Protein AF-A0AAD6S8J2-F1 (afdb_monomer)

Secondary structure (DSSP, 8-state):
-PPP--PPPP----TT-------TT-EEETT----HHHHHHHHHHHIIIIITSTTHHHHHHT-HHHHHHHHHHS-HHHHHH---TTHHHHSEEE--SSSS--EEE----HHHHHHHTT--EEE---------

Foldseek 3Di:
DDDDDPDDPPDPPPDDPPPDPLQLLEEDAQPDDDDPVLVVSLVVSLQVPAQLALNLLQQCVVDDPSVVLSVVRDDPVSNVPHDDPCQVVAWDWADPVPDPDIDTDDHDDPSSVCSSVSHYHYDPPDPPPPDD

Nearest PDB structures (foldseek):
  3k1i-assembly2_C  TM=2.203E-01  e=7.996E+00  Helicobacter pylori 26695
  6lea-assembly1_C  TM=2.021E-01  e=7.996E+00  Helicobacter pylori 26695

pLDDT: mean 75.39, std 19.16, range [35.56, 95.88]

Radius of gyration: 20.82 Å; Cα contacts (8 Å, |Δi|>4): 126; chains: 1; bounding box: 38×60×70 Å

Organism: NCBI:txid1745969

Mean predicted aligned error: 12.31 Å

Structure (mmCIF, N/CA/C/O backbone):
data_AF-A0AAD6S8J2-F1
#
_entry.id   AF-A0AAD6S8J2-F1
#
loop_
_atom_site.group_PDB
_atom_site.id
_atom_site.type_symbol
_atom_site.label_atom_id
_atom_site.label_alt_id
_atom_site.label_comp_id
_atom_site.label_asym_id
_atom_site.label_entity_id
_atom_site.label_seq_id
_atom_site.pdbx_PDB_ins_code
_atom_site.Cartn_x
_atom_site.Cartn_y
_atom_site.Cartn_z
_atom_site.occupancy
_atom_site.B_iso_or_equiv
_atom_site.auth_seq_id
_atom_site.auth_comp_id
_atom_site.auth_asym_id
_atom_site.auth_atom_id
_atom_site.pdbx_PDB_model_num
ATOM 1 N N . MET A 1 1 ? 6.347 -47.995 -31.140 1.00 40.19 1 MET A N 1
ATOM 2 C CA . MET A 1 1 ? 6.891 -46.627 -31.029 1.00 40.19 1 MET A CA 1
ATOM 3 C C . MET A 1 1 ? 5.893 -45.835 -30.211 1.00 40.19 1 MET A C 1
ATOM 5 O O . MET A 1 1 ? 4.895 -45.387 -30.756 1.00 40.19 1 MET A O 1
ATOM 9 N N . SER A 1 2 ? 6.087 -45.811 -28.896 1.00 37.09 2 SER A N 1
ATOM 10 C CA . SER A 1 2 ? 5.214 -45.097 -27.963 1.00 37.09 2 SER A CA 1
ATOM 11 C C . SER A 1 2 ? 5.855 -43.744 -27.690 1.00 37.09 2 SER A C 1
ATOM 13 O O . SER A 1 2 ? 7.014 -43.706 -27.289 1.00 37.09 2 SER A O 1
ATOM 15 N N . ALA A 1 3 ? 5.137 -42.664 -27.986 1.00 40.00 3 ALA A N 1
ATOM 16 C CA . ALA A 1 3 ? 5.580 -41.308 -27.698 1.00 40.00 3 ALA A CA 1
ATOM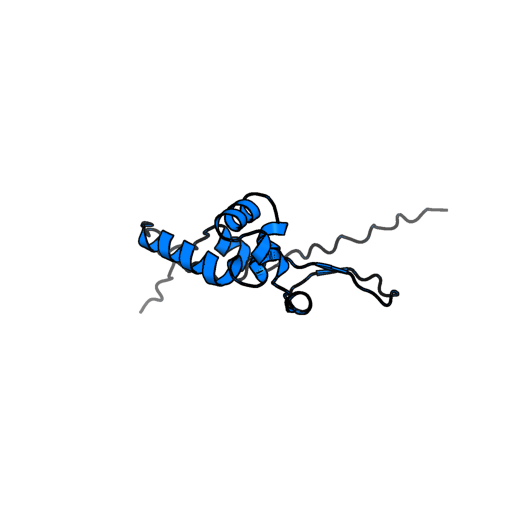 17 C C . ALA A 1 3 ? 5.432 -41.044 -26.194 1.00 40.00 3 ALA A C 1
ATOM 19 O O . ALA A 1 3 ? 4.349 -41.218 -25.632 1.00 40.00 3 ALA A O 1
ATOM 20 N N . GLU A 1 4 ? 6.538 -40.675 -25.557 1.00 38.41 4 GLU A N 1
ATOM 21 C CA . GLU A 1 4 ? 6.587 -40.228 -24.172 1.00 38.41 4 GLU A CA 1
ATOM 22 C C . GLU A 1 4 ? 5.875 -38.874 -24.066 1.00 38.41 4 GLU A C 1
ATOM 24 O O . GLU A 1 4 ? 6.161 -37.936 -24.808 1.00 38.41 4 GLU A O 1
ATOM 29 N N . ILE A 1 5 ? 4.894 -38.795 -23.169 1.00 42.12 5 ILE A N 1
ATOM 30 C CA . ILE A 1 5 ? 4.248 -37.541 -22.791 1.00 42.12 5 ILE A CA 1
ATOM 31 C C . ILE A 1 5 ? 5.234 -36.841 -21.854 1.00 42.12 5 ILE A C 1
ATOM 33 O O . ILE A 1 5 ? 5.312 -37.188 -20.675 1.00 42.12 5 ILE A O 1
ATOM 37 N N . GLU A 1 6 ? 6.011 -35.894 -22.382 1.00 36.91 6 GLU A N 1
ATOM 38 C CA . GLU A 1 6 ? 6.816 -34.986 -21.565 1.00 36.91 6 GLU A CA 1
ATOM 39 C C . GLU A 1 6 ? 5.888 -34.224 -20.614 1.00 36.91 6 GLU A C 1
ATOM 41 O O . GLU A 1 6 ? 5.058 -33.402 -21.011 1.00 36.91 6 GLU A O 1
ATOM 46 N N . SER A 1 7 ? 6.005 -34.547 -19.328 1.00 40.12 7 SER A N 1
ATOM 47 C CA . SER A 1 7 ? 5.345 -33.834 -18.247 1.00 40.12 7 SER A CA 1
ATOM 48 C C . SER A 1 7 ? 5.839 -32.392 -18.236 1.00 40.12 7 SER A C 1
ATOM 50 O O . SER A 1 7 ? 7.021 -32.144 -17.991 1.00 40.12 7 SER A O 1
ATOM 52 N N . SER A 1 8 ? 4.935 -31.443 -18.478 1.00 38.44 8 SER A N 1
ATOM 53 C CA . SER A 1 8 ? 5.228 -30.016 -18.364 1.00 38.44 8 SER A CA 1
ATOM 54 C C . SER A 1 8 ? 5.871 -29.709 -17.003 1.00 38.44 8 SER A C 1
ATOM 56 O O . SER A 1 8 ? 5.368 -30.195 -15.983 1.00 38.44 8 SER A O 1
ATOM 58 N N . PRO A 1 9 ? 6.951 -28.908 -16.943 1.00 35.75 9 PRO A N 1
ATOM 59 C CA . PRO A 1 9 ? 7.557 -28.540 -15.675 1.00 35.75 9 PRO A CA 1
ATOM 60 C C . PRO A 1 9 ? 6.538 -27.751 -14.854 1.00 35.75 9 PRO A C 1
ATOM 62 O O . PRO A 1 9 ? 6.016 -26.717 -15.276 1.00 35.75 9 PRO A O 1
ATOM 65 N N . SER A 1 10 ? 6.213 -28.292 -13.682 1.00 41.91 10 SER A N 1
ATOM 66 C CA . SER A 1 10 ? 5.322 -27.675 -12.710 1.00 41.91 10 SER A CA 1
ATOM 67 C C . SER A 1 10 ? 5.801 -26.260 -12.395 1.00 41.91 10 SER A C 1
ATOM 69 O O . SER A 1 10 ? 6.931 -26.075 -11.945 1.00 41.91 10 SER A O 1
ATOM 71 N N . SER A 1 11 ? 4.925 -25.282 -12.620 1.00 39.44 11 SER A N 1
ATOM 72 C CA . SER A 1 11 ? 5.128 -23.881 -12.251 1.00 39.44 11 SER A CA 1
ATOM 73 C C . SER A 1 11 ? 5.667 -23.754 -10.814 1.00 39.44 11 SER A C 1
ATOM 75 O O . SER A 1 11 ? 5.118 -24.398 -9.912 1.00 39.44 11 SER A O 1
ATOM 77 N N . PRO A 1 12 ? 6.698 -22.926 -10.555 1.00 35.56 12 PRO A N 1
ATOM 78 C CA . PRO A 1 12 ? 7.329 -22.813 -9.248 1.00 35.56 12 PRO A CA 1
ATOM 79 C C . PRO A 1 12 ? 6.534 -21.872 -8.334 1.00 35.56 12 PRO A C 1
ATOM 81 O O . PRO A 1 12 ? 7.118 -21.106 -7.570 1.00 35.56 12 PRO A O 1
ATOM 84 N N . PHE A 1 13 ? 5.197 -21.920 -8.372 1.00 38.94 13 PHE A N 1
ATOM 85 C CA . PHE A 1 13 ? 4.398 -21.342 -7.298 1.00 38.94 13 PHE A CA 1
ATOM 86 C C . PHE A 1 13 ? 4.694 -22.147 -6.034 1.00 38.94 13 PHE A C 1
ATOM 88 O O . PHE A 1 13 ? 4.101 -23.200 -5.782 1.00 38.94 13 PHE A O 1
ATOM 95 N N . LYS A 1 14 ? 5.664 -21.666 -5.250 1.00 40.19 14 LYS A N 1
ATOM 96 C CA . LYS A 1 14 ? 5.997 -22.186 -3.927 1.00 40.19 14 LYS A CA 1
ATOM 97 C C . LYS A 1 14 ? 4.731 -22.156 -3.070 1.00 40.19 14 LYS A C 1
ATOM 99 O O . LYS A 1 14 ? 4.367 -21.141 -2.484 1.00 40.19 14 LYS A O 1
ATOM 104 N N . LYS A 1 15 ? 4.055 -23.304 -2.978 1.00 39.09 15 LYS A N 1
ATOM 105 C CA . LYS A 1 15 ? 3.082 -23.581 -1.922 1.00 39.09 15 LYS A CA 1
ATOM 106 C C . LYS A 1 15 ? 3.817 -23.480 -0.590 1.00 39.09 15 LYS A C 1
ATOM 108 O O . LYS A 1 15 ? 4.646 -24.331 -0.284 1.00 39.09 15 LYS A O 1
ATOM 113 N N . GLY A 1 16 ? 3.481 -22.462 0.197 1.00 38.47 16 GLY A N 1
ATOM 114 C CA . GLY A 1 16 ? 3.874 -22.392 1.603 1.00 38.47 16 GLY A CA 1
ATOM 115 C C . GLY A 1 16 ? 4.745 -21.207 1.997 1.00 38.47 16 GLY A C 1
ATOM 116 O O . GLY A 1 16 ? 5.616 -21.378 2.848 1.00 38.47 16 GLY A O 1
ATOM 117 N N . VAL A 1 17 ? 4.495 -20.007 1.460 1.00 40.94 17 VAL A N 1
ATOM 118 C CA . VAL A 1 17 ? 4.927 -18.791 2.162 1.00 40.94 17 VAL A CA 1
ATOM 119 C C . VAL A 1 17 ? 4.184 -18.778 3.499 1.00 40.94 17 VAL A C 1
ATOM 121 O O . VAL A 1 17 ? 2.963 -18.620 3.558 1.00 40.94 17 VAL A O 1
ATOM 124 N N . LYS A 1 18 ? 4.906 -19.073 4.587 1.00 36.03 18 LYS A N 1
ATOM 125 C CA . LYS A 1 18 ? 4.405 -18.825 5.937 1.00 36.03 18 LYS A CA 1
ATOM 126 C C . LYS A 1 18 ? 4.139 -17.328 5.981 1.00 36.03 18 LYS A C 1
ATOM 128 O O . LYS A 1 18 ? 5.099 -16.576 5.870 1.00 36.03 18 LYS A O 1
ATOM 133 N N . ARG A 1 19 ? 2.864 -16.927 6.084 1.00 42.69 19 ARG A N 1
ATOM 134 C CA . ARG A 1 19 ? 2.504 -15.521 6.296 1.00 42.69 19 ARG A CA 1
ATOM 135 C C . ARG A 1 19 ? 3.386 -15.012 7.421 1.00 42.69 19 ARG A C 1
ATOM 137 O O . ARG A 1 19 ? 3.351 -15.584 8.516 1.00 42.69 19 ARG A O 1
ATOM 144 N N . ASP A 1 20 ? 4.225 -14.038 7.111 1.00 45.31 20 ASP A N 1
ATOM 145 C CA . ASP A 1 20 ? 5.015 -13.385 8.130 1.00 45.31 20 ASP A CA 1
ATOM 146 C C . ASP A 1 20 ? 4.030 -12.821 9.164 1.00 45.31 20 ASP A C 1
ATOM 148 O O . ASP A 1 20 ? 3.052 -12.160 8.823 1.00 45.31 20 ASP A O 1
ATOM 152 N N . ILE A 1 21 ? 4.230 -13.176 10.433 1.00 48.75 21 ILE A N 1
ATOM 153 C CA . ILE A 1 21 ? 3.381 -12.736 11.549 1.00 48.75 21 ILE A CA 1
ATOM 154 C C . ILE A 1 21 ? 3.764 -11.300 11.957 1.00 48.75 21 ILE A C 1
ATOM 156 O O . ILE A 1 21 ? 3.320 -10.783 12.985 1.00 48.75 21 ILE A O 1
ATOM 160 N N . SER A 1 22 ? 4.590 -10.614 11.161 1.00 52.50 22 SER A N 1
ATOM 161 C CA . SER A 1 22 ? 4.737 -9.172 11.252 1.00 52.50 22 SER A CA 1
ATOM 162 C C . SER A 1 22 ? 3.389 -8.531 10.901 1.00 52.50 22 SER A C 1
ATOM 164 O O . SER A 1 22 ? 3.030 -8.263 9.764 1.00 52.50 22 SER A O 1
ATOM 166 N N . SER A 1 23 ? 2.561 -8.326 11.917 1.00 57.84 23 SER A N 1
ATOM 167 C CA . SER A 1 23 ? 1.288 -7.636 11.779 1.00 57.84 23 SER A CA 1
ATOM 168 C C . SER A 1 23 ? 1.565 -6.202 11.320 1.00 57.84 23 SER A C 1
ATOM 170 O O . SER A 1 23 ? 2.081 -5.422 12.127 1.00 57.84 23 SER A O 1
ATOM 172 N N . GLY A 1 24 ? 1.227 -5.856 10.070 1.00 66.44 24 GLY A N 1
ATOM 173 C CA . GLY A 1 24 ? 1.412 -4.518 9.476 1.00 66.44 24 GLY A CA 1
ATOM 174 C C . GLY A 1 24 ? 1.088 -3.378 10.443 1.00 66.44 24 GLY A C 1
ATOM 175 O O . GLY A 1 24 ? 1.879 -2.454 10.634 1.00 66.44 24 GLY A O 1
ATOM 176 N N . LEU A 1 25 ? -0.044 -3.505 11.142 1.00 81.94 25 LEU A N 1
ATOM 177 C CA . LEU A 1 25 ? -0.548 -2.524 12.111 1.00 81.94 25 LEU A CA 1
ATOM 178 C C . LEU A 1 25 ? -0.680 -3.056 13.545 1.00 81.94 25 LEU A C 1
ATOM 180 O O . LEU A 1 25 ? -1.342 -2.442 14.389 1.00 81.94 25 LEU A O 1
ATOM 184 N N . GLY A 1 26 ? -0.044 -4.187 13.848 1.00 82.19 26 GLY A N 1
ATOM 185 C CA . GLY A 1 26 ? -0.081 -4.770 15.186 1.00 82.19 26 GLY A CA 1
ATOM 186 C C . GLY A 1 26 ? -1.244 -5.735 15.439 1.00 82.19 26 GLY A C 1
ATOM 187 O O . GLY A 1 26 ? -2.122 -5.977 14.604 1.00 82.19 26 GLY A O 1
ATOM 188 N N . TYR A 1 27 ? -1.252 -6.258 16.664 1.00 84.12 27 TYR A N 1
ATOM 189 C CA . TYR A 1 27 ? -2.333 -7.068 17.212 1.00 84.12 27 TYR A CA 1
ATOM 190 C C . TYR A 1 27 ? -3.280 -6.226 18.064 1.00 84.12 27 TYR A C 1
ATOM 192 O O . TYR A 1 27 ? -2.848 -5.439 18.908 1.00 84.12 27 TYR A O 1
ATOM 200 N N . ARG A 1 28 ? -4.584 -6.451 17.907 1.00 86.31 28 ARG A N 1
ATOM 201 C CA . ARG A 1 28 ? -5.637 -5.868 18.744 1.00 86.31 28 ARG A CA 1
ATOM 202 C C . ARG A 1 28 ? -6.424 -6.960 19.463 1.00 86.31 28 ARG A C 1
ATOM 204 O O . ARG A 1 28 ? -6.435 -8.130 19.074 1.00 86.31 28 ARG A O 1
ATOM 211 N N . ARG A 1 29 ? -7.068 -6.588 20.571 1.00 86.06 29 ARG A N 1
ATOM 212 C CA . ARG A 1 29 ? -7.938 -7.505 21.325 1.00 86.06 29 ARG A CA 1
ATOM 213 C C . ARG A 1 29 ? -9.174 -7.842 20.485 1.00 86.06 29 ARG A C 1
ATOM 215 O O . ARG A 1 29 ? -9.635 -6.999 19.727 1.00 86.06 29 ARG A O 1
ATOM 222 N N . GLN A 1 30 ? -9.748 -9.033 20.666 1.00 82.88 30 GLN A N 1
ATOM 223 C CA . GLN A 1 30 ? -10.904 -9.517 19.889 1.00 82.88 30 GLN A CA 1
ATOM 224 C C . GLN A 1 30 ? -12.109 -8.558 19.865 1.00 82.88 30 GLN A C 1
ATOM 226 O O . GLN A 1 30 ? -12.900 -8.576 18.931 1.00 82.88 30 GLN A O 1
ATOM 231 N N . GLN A 1 31 ? -12.248 -7.723 20.895 1.00 85.00 31 GLN A N 1
ATOM 232 C CA . GLN A 1 31 ? -13.340 -6.759 21.060 1.00 85.00 31 GLN A CA 1
ATOM 233 C C . GLN A 1 31 ? -12.850 -5.306 20.985 1.00 85.00 31 GLN A C 1
ATOM 235 O O . GLN A 1 31 ? -13.479 -4.405 21.540 1.00 85.00 31 GLN A O 1
ATOM 240 N N . HIS A 1 32 ? -11.696 -5.076 20.354 1.00 88.56 32 HIS A N 1
ATOM 241 C CA . HIS A 1 32 ? -11.174 -3.731 20.145 1.00 88.56 32 HIS A CA 1
ATOM 242 C C . HIS A 1 32 ? -12.160 -2.924 19.300 1.00 88.56 32 HIS A C 1
ATOM 244 O O . HIS A 1 32 ? -12.551 -3.349 18.214 1.00 88.56 32 HIS A O 1
ATOM 250 N N . LYS A 1 33 ? -12.576 -1.767 19.816 1.00 92.19 33 LYS A N 1
ATOM 251 C CA . LYS A 1 33 ? -13.390 -0.814 19.066 1.00 92.19 33 LYS A CA 1
ATOM 252 C C . LYS A 1 33 ? -12.439 0.148 18.378 1.00 92.19 33 LYS A C 1
ATOM 254 O O . LYS A 1 33 ? -11.785 0.924 19.063 1.00 92.19 33 LYS A O 1
ATOM 259 N N . PHE A 1 34 ? -12.370 0.054 17.056 1.00 91.25 34 PHE A N 1
ATOM 260 C CA . PHE A 1 34 ? -11.551 0.960 16.265 1.00 91.25 34 PHE A CA 1
ATOM 261 C C . PHE A 1 34 ? -12.088 2.384 16.357 1.00 91.25 34 PHE A C 1
ATOM 263 O O . PHE A 1 34 ? -13.296 2.607 16.229 1.00 91.25 34 PHE A O 1
ATOM 270 N N . ASP A 1 35 ? -11.185 3.330 16.580 1.00 93.88 35 ASP A N 1
ATOM 271 C CA . ASP A 1 35 ? -11.500 4.747 16.690 1.00 93.88 35 ASP A CA 1
ATOM 272 C C . ASP A 1 35 ? -10.648 5.611 15.743 1.00 93.88 35 ASP A C 1
ATOM 274 O O . ASP A 1 35 ? -9.898 5.124 14.891 1.00 93.88 35 ASP A O 1
ATOM 278 N N . ALA A 1 36 ? -10.794 6.930 15.869 1.00 95.88 36 ALA A N 1
ATOM 279 C CA . ALA A 1 36 ? -10.053 7.883 15.052 1.00 95.88 36 ALA A CA 1
ATOM 280 C C . ALA A 1 36 ? -8.532 7.828 15.288 1.00 95.88 36 ALA A C 1
ATOM 282 O O . ALA A 1 36 ? -7.769 8.149 14.376 1.00 95.88 36 ALA A O 1
ATOM 283 N N . GLN A 1 37 ? -8.074 7.420 16.478 1.00 92.88 37 GLN A N 1
ATOM 284 C CA . GLN A 1 37 ? -6.647 7.277 16.763 1.00 92.88 37 GLN A CA 1
ATOM 285 C C . GLN A 1 37 ? -6.065 6.066 16.038 1.00 92.88 37 GLN A C 1
ATOM 287 O O . GLN A 1 37 ? -4.961 6.158 15.504 1.00 92.88 37 GLN A O 1
ATOM 292 N N . ASP A 1 38 ? -6.807 4.960 15.955 1.00 92.38 38 ASP A N 1
ATOM 293 C CA . ASP A 1 38 ? -6.376 3.797 15.177 1.00 92.38 38 ASP A CA 1
ATOM 294 C C . ASP A 1 38 ? -6.217 4.140 13.695 1.00 92.38 38 ASP A C 1
ATOM 296 O O . ASP A 1 38 ? -5.211 3.772 13.085 1.00 92.38 38 ASP A O 1
ATOM 300 N N . TYR A 1 39 ? -7.163 4.900 13.139 1.00 93.00 39 TYR A N 1
ATOM 301 C CA . TYR A 1 39 ? -7.068 5.373 11.761 1.00 93.00 39 TYR A CA 1
ATOM 302 C C . TYR A 1 39 ? -5.871 6.311 11.555 1.00 93.00 39 TYR A C 1
ATOM 304 O O . TYR A 1 39 ? -5.101 6.126 10.615 1.00 93.00 39 TYR A O 1
ATOM 312 N N . ALA A 1 40 ? -5.660 7.276 12.455 1.00 93.62 40 ALA A N 1
ATOM 313 C CA . ALA A 1 40 ? -4.501 8.167 12.390 1.00 93.62 40 ALA A CA 1
ATOM 314 C C . ALA A 1 40 ? -3.176 7.388 12.460 1.00 93.62 40 ALA A C 1
ATOM 316 O O . ALA A 1 40 ? -2.230 7.700 11.738 1.00 93.62 40 ALA A O 1
ATOM 317 N N . PHE A 1 41 ? -3.117 6.342 13.286 1.00 91.56 41 PHE A N 1
ATOM 318 C CA . PHE A 1 41 ? -1.956 5.464 13.385 1.00 91.56 41 PHE A CA 1
ATOM 319 C C . PHE A 1 41 ? -1.710 4.683 12.089 1.00 91.56 41 PHE A C 1
ATOM 321 O O . PHE A 1 41 ? -0.564 4.602 11.643 1.00 91.56 41 PHE A O 1
ATOM 328 N N . TYR A 1 42 ? -2.770 4.154 11.469 1.00 93.19 42 TYR A N 1
ATOM 329 C CA . TYR A 1 42 ? -2.707 3.514 10.154 1.00 93.19 42 TYR A CA 1
ATOM 330 C C . TYR A 1 42 ? -2.150 4.458 9.088 1.00 93.19 42 TYR A C 1
ATOM 332 O O . TYR A 1 42 ? -1.184 4.100 8.414 1.00 93.19 42 TYR A O 1
ATOM 340 N N . VAL A 1 43 ? -2.709 5.667 8.975 1.00 93.38 43 VAL A N 1
ATOM 341 C CA . VAL A 1 43 ? -2.252 6.674 8.005 1.00 93.38 43 VAL A CA 1
ATOM 342 C C .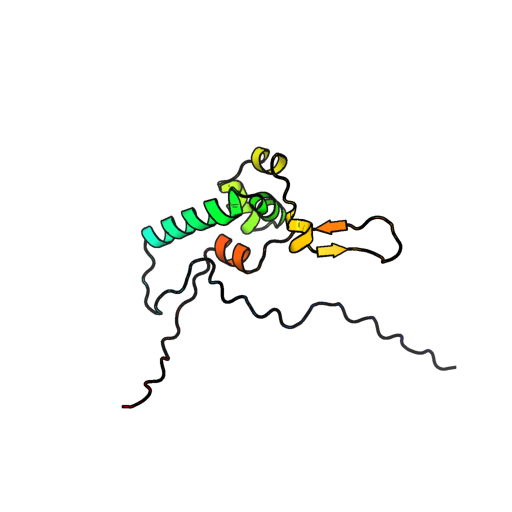 VAL A 1 43 ? -0.781 7.006 8.245 1.00 93.38 43 VAL A C 1
ATOM 344 O O . VAL A 1 43 ? 0.026 6.935 7.327 1.00 93.38 43 VAL A O 1
ATOM 347 N N . LEU A 1 44 ? -0.386 7.257 9.494 1.00 91.19 44 LEU A N 1
ATOM 348 C CA . LEU A 1 44 ? 1.011 7.535 9.822 1.00 91.19 44 LEU A CA 1
ATOM 349 C C . LEU A 1 44 ? 1.948 6.393 9.391 1.00 91.19 44 LEU A C 1
ATOM 351 O O . LEU A 1 44 ? 3.027 6.644 8.857 1.00 91.19 44 LEU A O 1
ATOM 355 N N . HIS A 1 45 ? 1.552 5.138 9.621 1.00 90.31 45 HIS A N 1
ATOM 356 C CA . HIS A 1 45 ? 2.392 3.982 9.312 1.00 90.31 45 HIS A CA 1
ATOM 357 C C . HIS A 1 45 ? 2.471 3.703 7.814 1.00 90.31 45 HIS A C 1
ATOM 359 O O . HIS A 1 45 ? 3.577 3.497 7.316 1.00 90.31 45 HIS A O 1
ATOM 365 N N . ARG A 1 46 ? 1.348 3.735 7.083 1.00 91.81 46 ARG A N 1
ATOM 366 C CA . ARG A 1 46 ? 1.355 3.511 5.627 1.00 91.81 46 ARG A CA 1
ATOM 367 C C . ARG A 1 46 ? 2.188 4.579 4.908 1.00 91.81 46 ARG A C 1
ATOM 369 O O . ARG A 1 46 ? 2.984 4.247 4.032 1.00 91.81 46 ARG A O 1
ATOM 376 N N . THR A 1 47 ? 2.051 5.838 5.327 1.00 89.25 47 THR A N 1
ATOM 377 C CA . THR A 1 47 ? 2.709 6.995 4.712 1.00 89.25 47 THR A CA 1
ATOM 378 C C . THR A 1 47 ? 4.215 6.949 4.974 1.00 89.25 47 THR A C 1
ATOM 380 O O . THR A 1 47 ? 4.995 6.994 4.026 1.00 89.25 47 THR A O 1
ATOM 383 N N . ASN A 1 48 ? 4.639 6.748 6.227 1.00 86.81 48 ASN A N 1
ATOM 384 C CA . ASN A 1 48 ? 6.061 6.785 6.587 1.00 86.81 48 ASN A CA 1
ATOM 385 C C . ASN A 1 48 ? 6.841 5.516 6.228 1.00 86.81 48 ASN A C 1
ATOM 387 O O . ASN A 1 48 ? 8.038 5.602 5.973 1.00 86.81 48 ASN A O 1
ATOM 391 N N . ARG A 1 49 ? 6.213 4.334 6.278 1.00 84.75 49 ARG A N 1
ATOM 392 C CA . ARG A 1 49 ? 6.929 3.064 6.063 1.00 84.75 49 ARG A CA 1
ATOM 393 C C . ARG A 1 49 ? 6.931 2.606 4.614 1.00 84.75 49 ARG A C 1
ATOM 395 O O . ARG A 1 49 ? 7.826 1.857 4.244 1.00 84.75 49 ARG A O 1
ATOM 402 N N . VAL A 1 50 ? 5.933 3.011 3.826 1.00 88.12 50 VAL A N 1
ATOM 403 C CA . VAL A 1 50 ? 5.769 2.514 2.454 1.00 88.12 50 VAL A CA 1
ATOM 404 C C . VAL A 1 50 ? 5.721 3.658 1.455 1.00 88.12 50 VAL A C 1
ATOM 406 O O . VAL A 1 50 ? 6.581 3.724 0.585 1.00 88.12 50 VAL A O 1
ATOM 409 N N . LEU A 1 51 ? 4.747 4.568 1.567 1.00 89.00 51 LEU A N 1
ATOM 410 C CA . LEU A 1 51 ? 4.428 5.491 0.471 1.00 89.00 51 LEU A CA 1
ATOM 411 C C . LEU A 1 51 ? 5.497 6.567 0.240 1.00 89.00 51 LEU A C 1
ATOM 413 O O . LEU A 1 51 ? 5.906 6.752 -0.898 1.00 89.00 51 LEU A O 1
ATOM 417 N N . HIS A 1 52 ? 6.007 7.224 1.283 1.00 85.19 52 HIS A N 1
ATOM 418 C CA . HIS A 1 52 ? 7.088 8.217 1.143 1.00 85.19 52 HIS A CA 1
ATOM 419 C C . HIS A 1 52 ? 8.498 7.610 1.203 1.00 85.19 52 HIS A C 1
ATOM 421 O O . HIS A 1 52 ? 9.476 8.338 1.360 1.00 85.19 52 HIS A O 1
ATOM 427 N N . GLY A 1 53 ? 8.606 6.285 1.097 1.00 79.88 53 GLY A N 1
ATOM 428 C CA . GLY A 1 53 ? 9.875 5.588 0.922 1.00 79.88 53 GLY A CA 1
ATOM 429 C C . GLY A 1 53 ? 10.044 5.058 -0.505 1.00 79.88 53 GLY A C 1
ATOM 430 O O . GLY A 1 53 ? 9.113 5.153 -1.313 1.00 79.88 53 GLY A O 1
ATOM 431 N N . PRO A 1 54 ? 11.186 4.406 -0.799 1.00 79.62 54 PRO A N 1
ATOM 432 C CA . PRO A 1 54 ? 11.484 3.865 -2.130 1.00 79.62 54 PRO A CA 1
ATOM 433 C C . PRO A 1 54 ? 10.395 2.918 -2.651 1.00 79.62 54 PRO A C 1
ATOM 435 O O . PRO A 1 54 ? 10.106 2.852 -3.848 1.00 79.62 54 PRO A O 1
ATOM 438 N N . ARG A 1 55 ? 9.698 2.253 -1.724 1.00 84.94 55 ARG A N 1
ATOM 439 C CA . ARG A 1 55 ? 8.638 1.291 -2.025 1.00 84.94 55 ARG A CA 1
ATOM 440 C C . ARG A 1 55 ? 7.315 1.906 -2.472 1.00 84.94 55 ARG A C 1
ATOM 442 O O . ARG A 1 55 ? 6.497 1.202 -3.067 1.00 84.94 55 ARG A O 1
ATOM 449 N N . GLY A 1 56 ? 7.096 3.205 -2.269 1.00 86.88 56 GLY A N 1
ATOM 450 C CA . GLY A 1 56 ? 5.898 3.901 -2.745 1.00 86.88 56 GLY A CA 1
ATOM 451 C C . GLY A 1 56 ? 5.743 3.811 -4.263 1.00 86.88 56 GLY A C 1
ATOM 452 O O . GLY A 1 56 ? 4.640 3.618 -4.780 1.00 86.88 56 GLY A O 1
ATOM 453 N N . ARG A 1 57 ? 6.871 3.819 -4.985 1.00 85.62 57 ARG A N 1
ATOM 454 C CA . ARG A 1 57 ? 6.928 3.582 -6.432 1.00 85.62 57 ARG A CA 1
ATOM 455 C C . ARG A 1 57 ? 6.337 2.229 -6.829 1.00 85.62 57 ARG A C 1
ATOM 457 O O . ARG A 1 57 ? 5.604 2.151 -7.814 1.00 85.62 57 ARG A O 1
ATOM 464 N N . ILE A 1 58 ? 6.639 1.180 -6.071 1.00 88.00 58 ILE A N 1
ATOM 465 C CA . ILE A 1 58 ? 6.144 -0.179 -6.322 1.00 88.00 58 ILE A CA 1
ATOM 466 C C . ILE A 1 58 ? 4.626 -0.223 -6.092 1.00 88.00 58 ILE A C 1
ATOM 468 O O . ILE A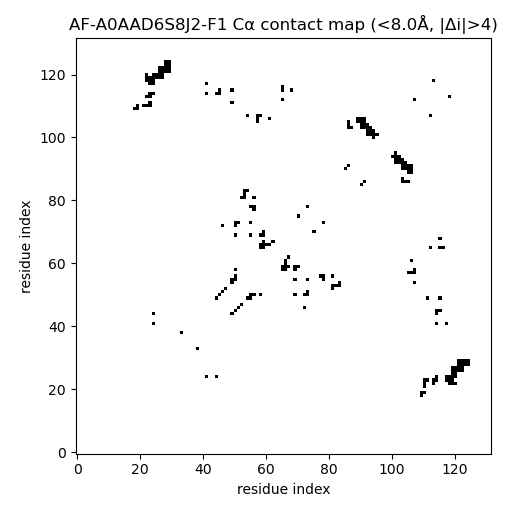 1 58 ? 3.887 -0.793 -6.897 1.00 88.00 58 ILE A O 1
ATOM 472 N N . ALA A 1 59 ? 4.131 0.465 -5.056 1.00 90.06 59 ALA A N 1
ATOM 473 C CA . ALA A 1 59 ? 2.697 0.577 -4.784 1.00 90.06 59 ALA A CA 1
ATOM 474 C C . ALA A 1 59 ? 1.918 1.251 -5.932 1.00 90.06 59 ALA A C 1
ATOM 476 O O . ALA A 1 59 ? 0.806 0.827 -6.255 1.00 90.06 59 ALA A O 1
ATOM 477 N N . LEU A 1 60 ? 2.501 2.245 -6.612 1.00 88.44 60 LEU A N 1
ATOM 478 C CA . LEU A 1 60 ? 1.896 2.843 -7.811 1.00 88.44 60 LEU A CA 1
ATOM 479 C C . LEU A 1 60 ? 1.794 1.852 -8.984 1.00 88.44 60 LEU A C 1
ATOM 481 O O . LEU A 1 60 ? 0.822 1.906 -9.742 1.00 88.44 60 LEU A O 1
ATOM 485 N N . GLN A 1 61 ? 2.763 0.940 -9.123 1.00 85.81 61 GLN A N 1
ATOM 486 C CA . GLN A 1 61 ? 2.819 -0.049 -10.208 1.00 85.81 61 GLN A CA 1
ATOM 487 C C . GLN A 1 61 ? 1.869 -1.241 -9.998 1.00 85.81 61 GLN A C 1
ATOM 489 O O . GLN A 1 61 ? 1.419 -1.832 -10.976 1.00 85.81 61 GLN A O 1
ATOM 494 N N . TYR A 1 62 ? 1.501 -1.554 -8.750 1.00 87.31 62 TYR A N 1
ATOM 495 C CA . TYR A 1 62 ? 0.642 -2.698 -8.390 1.00 87.31 62 TYR A CA 1
ATOM 496 C C . TYR A 1 62 ? -0.785 -2.646 -8.972 1.00 87.31 62 TYR A C 1
ATOM 498 O O . TYR A 1 62 ? -1.455 -3.670 -9.107 1.00 87.31 62 TYR A O 1
ATOM 506 N N . GLY A 1 63 ? -1.283 -1.453 -9.307 1.00 84.88 63 GLY A N 1
ATOM 507 C CA . GLY A 1 63 ? -2.657 -1.253 -9.774 1.00 84.88 63 GLY A CA 1
ATOM 508 C C . GLY A 1 63 ? -3.725 -1.372 -8.671 1.00 84.88 63 GLY A C 1
ATOM 509 O O . GLY A 1 63 ? -3.441 -1.393 -7.473 1.00 84.88 63 GLY A O 1
ATOM 510 N N . GLY A 1 64 ? -4.998 -1.383 -9.081 1.00 90.75 64 GLY A N 1
ATOM 511 C CA . GLY A 1 64 ? -6.139 -1.613 -8.184 1.00 90.75 64 GLY A CA 1
ATOM 512 C C . GLY A 1 64 ? -6.278 -0.613 -7.025 1.00 90.75 64 GLY A C 1
ATOM 513 O O . GLY A 1 64 ? -6.071 0.592 -7.187 1.00 90.75 64 GLY A O 1
ATOM 514 N N . ALA A 1 65 ? -6.684 -1.125 -5.856 1.00 90.88 65 ALA A N 1
ATOM 515 C CA . ALA A 1 65 ? -6.863 -0.329 -4.638 1.00 90.88 65 ALA A CA 1
ATOM 516 C C . ALA A 1 65 ? -5.530 0.190 -4.080 1.00 90.88 65 ALA A C 1
ATOM 518 O O . ALA A 1 65 ? -5.464 1.333 -3.638 1.00 90.88 65 ALA A O 1
ATOM 519 N N . VAL A 1 66 ? -4.465 -0.610 -4.179 1.00 92.94 66 VAL A N 1
ATOM 520 C CA . VAL A 1 66 ? -3.114 -0.242 -3.732 1.00 92.94 66 VAL A CA 1
ATOM 521 C C . VAL A 1 66 ? -2.618 0.997 -4.478 1.00 92.94 66 VAL A C 1
ATOM 523 O O . VAL A 1 66 ? -2.279 2.000 -3.854 1.00 92.94 66 VAL A O 1
ATOM 526 N N . ALA A 1 67 ? -2.693 0.991 -5.812 1.00 91.50 67 ALA A N 1
ATOM 527 C CA . ALA A 1 67 ? -2.294 2.150 -6.605 1.00 91.50 67 ALA A CA 1
ATOM 528 C C . ALA A 1 67 ? -3.224 3.358 -6.419 1.00 91.50 67 ALA A C 1
ATOM 530 O O . ALA A 1 67 ? -2.819 4.485 -6.690 1.00 91.50 67 ALA A O 1
ATOM 531 N N . ARG A 1 68 ? -4.481 3.161 -5.998 1.00 92.50 68 ARG A N 1
ATOM 532 C CA . ARG A 1 68 ? -5.366 4.281 -5.648 1.00 92.50 68 ARG A CA 1
ATOM 533 C C . ARG A 1 68 ? -4.888 4.969 -4.372 1.00 92.50 68 ARG A C 1
ATOM 535 O O . ARG A 1 68 ? -4.675 6.171 -4.412 1.00 92.50 68 ARG A O 1
ATOM 542 N N . VAL A 1 69 ? -4.656 4.204 -3.303 1.00 92.00 69 VAL A N 1
ATOM 543 C CA . VAL A 1 69 ? -4.142 4.725 -2.023 1.00 92.00 69 VAL A CA 1
ATOM 544 C C . VAL A 1 69 ? -2.795 5.415 -2.216 1.00 92.00 69 VAL A C 1
ATOM 546 O O . VAL A 1 69 ? -2.576 6.487 -1.670 1.00 92.00 69 VAL A O 1
ATOM 549 N N . ALA A 1 70 ? -1.910 4.844 -3.036 1.00 91.75 70 ALA A N 1
ATOM 550 C CA . ALA A 1 70 ? -0.632 5.476 -3.337 1.00 91.75 70 ALA A CA 1
ATOM 551 C C . ALA A 1 70 ? -0.811 6.847 -4.016 1.00 91.75 70 ALA A C 1
ATOM 553 O O . ALA A 1 70 ? -0.239 7.827 -3.557 1.00 91.75 70 ALA A O 1
ATOM 554 N N . ARG A 1 71 ? -1.660 6.958 -5.048 1.00 90.69 71 ARG A N 1
ATOM 555 C CA . ARG A 1 71 ? -1.904 8.235 -5.753 1.00 90.69 71 ARG A CA 1
ATOM 556 C C . ARG A 1 71 ? -2.543 9.327 -4.894 1.00 90.69 71 ARG A C 1
ATOM 558 O O . ARG A 1 71 ? -2.475 10.492 -5.267 1.00 90.69 71 ARG A O 1
ATOM 565 N N . GLU A 1 72 ? -3.208 8.966 -3.801 1.00 90.56 72 GLU A N 1
ATOM 566 C CA . GLU A 1 72 ? -3.771 9.945 -2.862 1.00 90.56 72 GLU A CA 1
ATOM 567 C C . GLU A 1 72 ? -2.686 10.634 -2.018 1.00 90.56 72 GLU A C 1
ATOM 569 O O . GLU A 1 72 ? -2.918 11.728 -1.512 1.00 90.56 72 GLU A O 1
ATOM 574 N N . GLU A 1 73 ? -1.512 10.014 -1.881 1.00 88.56 73 GLU A N 1
ATOM 575 C CA . GLU A 1 73 ? -0.470 10.424 -0.931 1.00 88.56 73 GLU A CA 1
ATOM 576 C C . GLU A 1 73 ? 0.825 10.863 -1.629 1.00 88.56 73 GLU A C 1
ATOM 578 O O . GLU A 1 73 ? 1.475 11.804 -1.178 1.00 88.56 73 GLU A O 1
ATOM 583 N N . ILE A 1 74 ? 1.194 10.213 -2.739 1.00 87.38 74 ILE A N 1
ATOM 584 C CA . ILE A 1 74 ? 2.420 10.509 -3.489 1.00 87.38 74 ILE A CA 1
ATOM 585 C C . ILE A 1 74 ? 2.134 11.002 -4.901 1.00 87.38 74 ILE A C 1
ATOM 587 O O . ILE A 1 74 ? 1.222 10.536 -5.587 1.00 87.38 74 ILE A O 1
ATOM 591 N N . SER A 1 75 ? 2.951 11.957 -5.334 1.00 80.88 75 SER A N 1
ATOM 592 C CA . SER A 1 75 ? 2.872 12.554 -6.661 1.00 80.88 75 SER A CA 1
ATOM 593 C C . SER A 1 75 ? 3.637 11.730 -7.699 1.00 80.88 75 SER A C 1
ATOM 595 O O . SER A 1 75 ? 4.593 11.020 -7.381 1.00 80.88 75 SER A O 1
ATOM 597 N N . ASP A 1 76 ? 3.289 11.891 -8.977 1.00 74.38 76 ASP A N 1
ATOM 598 C CA . ASP A 1 76 ? 4.039 11.273 -10.083 1.00 74.38 76 ASP A CA 1
ATOM 599 C C . ASP A 1 76 ? 5.510 11.739 -10.126 1.00 74.38 76 ASP A C 1
ATOM 601 O O . ASP A 1 76 ? 6.380 11.050 -10.657 1.00 74.38 76 ASP A O 1
ATOM 605 N N . THR A 1 77 ? 5.824 12.900 -9.545 1.00 71.50 77 THR A N 1
ATOM 606 C CA . THR A 1 77 ? 7.202 13.383 -9.400 1.00 71.50 77 THR A CA 1
ATOM 607 C C . THR A 1 77 ? 8.003 12.600 -8.361 1.00 71.50 77 THR A C 1
ATOM 609 O O . THR A 1 77 ? 9.188 12.348 -8.586 1.00 71.50 77 THR A O 1
ATOM 612 N N . ASP A 1 78 ? 7.365 12.134 -7.284 1.00 68.12 78 ASP A N 1
ATOM 613 C CA . ASP A 1 78 ? 8.015 11.315 -6.250 1.00 68.12 78 ASP A CA 1
ATOM 614 C C . ASP A 1 78 ? 8.390 9.924 -6.785 1.00 68.12 78 ASP A C 1
ATOM 616 O O . ASP A 1 78 ? 9.379 9.331 -6.352 1.00 68.12 78 ASP A O 1
ATOM 620 N N . PHE A 1 79 ? 7.638 9.426 -7.774 1.00 66.75 79 PHE A N 1
ATOM 621 C CA . PHE A 1 79 ? 7.909 8.171 -8.483 1.00 66.75 79 PHE A CA 1
ATOM 622 C C . PHE A 1 79 ? 9.226 8.203 -9.271 1.00 66.75 79 PHE A C 1
ATOM 624 O O . PHE A 1 79 ? 9.913 7.187 -9.362 1.00 66.75 79 PHE A O 1
ATOM 631 N N . LEU A 1 80 ? 9.579 9.347 -9.864 1.00 67.06 80 LEU A N 1
ATOM 632 C CA . LEU A 1 80 ? 10.747 9.462 -10.747 1.00 67.06 80 LEU A CA 1
ATOM 633 C C . LEU A 1 80 ? 12.063 9.666 -9.989 1.00 67.06 80 LEU A C 1
ATOM 635 O O . LEU A 1 80 ? 13.126 9.409 -10.549 1.00 67.06 80 LEU A O 1
ATOM 639 N N . GLN A 1 81 ? 12.008 10.135 -8.742 1.00 65.06 81 GLN A N 1
ATOM 640 C CA . GLN A 1 81 ? 13.201 10.492 -7.968 1.00 65.06 81 GLN A CA 1
ATOM 641 C C . GLN A 1 81 ? 13.756 9.350 -7.111 1.00 65.06 81 GLN A C 1
ATOM 643 O O . GLN A 1 81 ? 14.870 9.466 -6.605 1.00 65.06 81 GLN A O 1
ATOM 648 N N . GLN A 1 82 ? 13.014 8.253 -6.949 1.00 63.75 82 GLN A N 1
ATOM 649 C CA . GLN A 1 82 ? 13.377 7.187 -6.020 1.00 63.75 82 GLN A CA 1
ATOM 650 C C . GLN A 1 82 ? 13.860 5.939 -6.764 1.00 63.75 82 GLN A C 1
ATOM 652 O O . GLN A 1 82 ? 13.104 5.267 -7.475 1.00 63.75 82 GLN A O 1
ATOM 657 N N . PHE A 1 83 ? 15.150 5.651 -6.597 1.00 63.44 8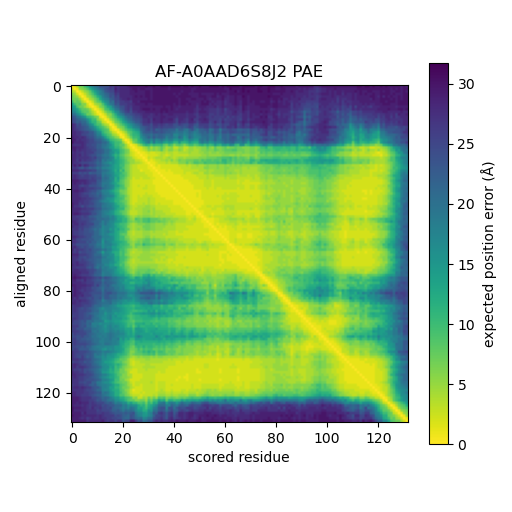3 PHE A N 1
ATOM 658 C CA . PHE A 1 83 ? 15.759 4.371 -6.940 1.00 63.44 83 PHE A CA 1
ATOM 659 C C . PHE A 1 83 ? 15.815 3.520 -5.670 1.00 63.44 83 PHE A C 1
ATOM 661 O O . PHE A 1 83 ? 16.233 4.017 -4.625 1.00 63.44 83 PHE A O 1
ATOM 668 N N . ASP A 1 84 ? 15.364 2.272 -5.762 1.00 67.69 84 ASP A N 1
ATOM 669 C CA . ASP A 1 84 ? 15.452 1.300 -4.677 1.00 67.69 84 ASP A CA 1
ATOM 670 C C . ASP A 1 84 ? 16.440 0.209 -5.093 1.00 67.69 84 ASP A C 1
ATOM 672 O O . ASP A 1 84 ? 16.170 -0.556 -6.018 1.00 67.69 84 ASP A O 1
ATOM 676 N N . ASP A 1 85 ? 17.595 0.146 -4.432 1.00 69.94 85 ASP A N 1
ATOM 677 C CA . ASP A 1 85 ? 18.543 -0.960 -4.624 1.00 69.94 85 ASP A CA 1
ATOM 678 C C . ASP A 1 85 ? 18.031 -2.258 -3.965 1.00 69.94 85 ASP A C 1
ATOM 680 O O . ASP A 1 85 ? 18.582 -3.335 -4.197 1.00 69.94 85 ASP A O 1
ATOM 684 N N . GLY A 1 86 ? 16.941 -2.185 -3.189 1.00 70.62 86 GLY A N 1
ATOM 685 C CA . GLY A 1 86 ? 16.283 -3.327 -2.555 1.00 70.62 86 GLY A CA 1
ATOM 686 C C . GLY A 1 86 ? 15.747 -4.376 -3.533 1.00 70.62 86 GLY A C 1
ATOM 687 O O . GLY A 1 86 ? 15.456 -5.495 -3.107 1.00 70.62 86 GLY A O 1
ATOM 688 N N . VAL A 1 87 ? 15.683 -4.077 -4.835 1.00 77.25 87 VAL A N 1
ATOM 689 C CA . VAL A 1 87 ? 15.308 -5.050 -5.872 1.00 77.25 87 VAL A CA 1
ATOM 690 C C . VAL A 1 87 ? 16.214 -6.277 -5.893 1.00 77.25 87 VAL A C 1
ATOM 692 O O . VAL A 1 87 ? 15.751 -7.379 -6.178 1.00 77.25 87 VAL A O 1
ATOM 695 N N . TYR A 1 88 ? 17.487 -6.123 -5.530 1.00 76.00 88 TYR A N 1
ATOM 696 C CA . TYR A 1 88 ? 18.422 -7.247 -5.484 1.00 76.00 88 TYR A CA 1
ATOM 697 C C . TYR A 1 88 ? 18.216 -8.149 -4.260 1.00 76.00 88 TYR A C 1
ATOM 699 O O . TYR A 1 88 ? 18.568 -9.327 -4.310 1.00 76.00 88 TYR A O 1
ATOM 707 N N . ASP A 1 89 ? 17.630 -7.616 -3.186 1.00 74.56 89 ASP A N 1
ATOM 708 C CA . ASP A 1 89 ? 17.390 -8.342 -1.936 1.00 74.56 89 ASP A CA 1
ATOM 709 C C . ASP A 1 89 ? 15.995 -8.984 -1.892 1.00 74.56 89 ASP A C 1
ATOM 711 O O . ASP A 1 89 ? 15.825 -10.077 -1.344 1.00 74.56 89 ASP A O 1
ATOM 715 N N . TYR A 1 90 ? 14.988 -8.307 -2.455 1.00 69.75 90 TYR A N 1
ATOM 716 C CA . TYR A 1 90 ? 13.574 -8.671 -2.309 1.00 69.75 90 TYR A CA 1
ATOM 717 C C . TYR A 1 90 ? 12.824 -8.823 -3.633 1.00 69.75 90 TYR A C 1
ATOM 719 O O . TYR A 1 90 ? 11.666 -9.227 -3.600 1.00 69.75 90 TYR A O 1
ATOM 727 N N . GLY A 1 91 ? 13.428 -8.466 -4.766 1.00 76.75 91 GLY A N 1
ATOM 728 C CA . GLY A 1 91 ? 12.790 -8.529 -6.077 1.00 76.75 91 GLY A CA 1
ATOM 729 C C . GLY A 1 91 ? 12.860 -9.914 -6.716 1.00 76.75 91 GLY A C 1
ATOM 730 O O . GLY A 1 91 ? 13.659 -10.776 -6.344 1.00 76.75 91 GLY A O 1
ATOM 731 N N . ASP A 1 92 ? 12.015 -10.117 -7.722 1.00 82.81 92 ASP A N 1
ATOM 732 C CA . ASP A 1 92 ? 12.056 -11.302 -8.567 1.00 82.81 92 ASP A CA 1
ATOM 733 C C . ASP A 1 92 ? 13.049 -11.086 -9.707 1.00 82.81 92 ASP A C 1
ATOM 735 O O . ASP A 1 92 ? 13.034 -10.063 -10.396 1.00 82.81 92 ASP A O 1
ATOM 739 N N . CYS A 1 93 ? 13.894 -12.090 -9.927 1.00 88.38 93 CYS A N 1
ATOM 740 C CA . CYS A 1 93 ? 14.851 -12.120 -11.020 1.00 88.38 93 CYS A CA 1
ATOM 741 C C . CYS A 1 93 ? 14.390 -13.110 -12.087 1.00 88.38 93 CYS A C 1
ATOM 743 O O . CYS A 1 93 ? 14.273 -14.312 -11.838 1.00 88.38 93 CYS A O 1
ATOM 745 N N . LEU A 1 94 ? 14.160 -12.602 -13.294 1.00 87.94 94 LEU A N 1
ATOM 746 C CA . LEU A 1 94 ? 13.982 -13.405 -14.490 1.00 87.94 94 LEU A CA 1
ATOM 747 C C . LEU A 1 94 ? 15.309 -13.450 -15.251 1.00 87.94 94 LEU A C 1
ATOM 749 O O . LEU A 1 94 ? 15.731 -12.467 -15.867 1.00 87.94 94 LEU A O 1
ATOM 753 N N . TRP A 1 95 ? 15.944 -14.618 -15.220 1.00 92.44 95 TRP A N 1
ATOM 754 C CA . TRP A 1 95 ? 17.196 -14.891 -15.914 1.00 92.44 95 TRP A CA 1
ATOM 755 C C . TRP A 1 95 ? 17.139 -16.260 -16.593 1.00 92.44 95 TRP A C 1
ATOM 757 O O . TRP A 1 95 ? 16.606 -17.217 -16.032 1.00 92.44 95 TRP A O 1
ATOM 767 N N . ASP A 1 96 ? 17.672 -16.341 -17.809 1.00 91.50 96 ASP A N 1
ATOM 768 C CA . ASP A 1 96 ? 17.690 -17.556 -18.631 1.00 91.50 96 ASP A CA 1
ATOM 769 C C . ASP A 1 96 ? 18.898 -18.468 -18.347 1.00 91.50 96 ASP A C 1
ATOM 771 O O . ASP A 1 96 ? 18.948 -19.586 -18.850 1.00 91.50 96 ASP A O 1
ATOM 775 N N . GLY A 1 97 ? 19.854 -18.022 -17.526 1.00 90.44 97 GLY A N 1
ATOM 776 C CA . GLY A 1 97 ? 21.055 -18.782 -17.172 1.00 90.44 97 GLY A CA 1
ATOM 777 C C . GLY A 1 97 ? 22.223 -18.637 -18.153 1.00 90.44 97 GLY A C 1
ATOM 778 O O . GLY A 1 97 ? 23.338 -19.040 -17.826 1.00 90.44 97 GLY A O 1
ATOM 779 N N . GLU A 1 98 ? 21.994 -18.049 -19.329 1.00 93.19 98 GLU A N 1
ATOM 780 C CA . GLU A 1 98 ? 22.977 -17.968 -20.421 1.00 93.19 98 GLU A CA 1
ATOM 781 C C . GLU A 1 98 ? 23.302 -16.520 -20.812 1.00 93.19 98 GLU A C 1
ATOM 783 O O . GLU A 1 98 ? 24.424 -16.210 -21.223 1.00 93.19 98 GLU A O 1
ATOM 788 N N . SER A 1 99 ? 22.344 -15.608 -20.655 1.00 91.44 99 SER A N 1
ATOM 789 C CA . SER A 1 99 ? 22.504 -14.190 -20.942 1.00 91.44 99 SER A CA 1
ATOM 790 C C . SER A 1 99 ? 23.395 -13.503 -19.908 1.00 91.44 99 SER A C 1
ATOM 792 O O . SER A 1 99 ? 23.369 -13.805 -18.718 1.00 91.44 99 SER A O 1
ATOM 794 N N . GLN A 1 100 ? 24.136 -12.484 -20.345 1.00 91.44 100 GLN A N 1
ATOM 795 C CA . GLN A 1 100 ? 24.858 -11.580 -19.439 1.00 91.44 100 GLN A CA 1
ATOM 796 C C . GLN A 1 100 ? 23.933 -10.598 -18.697 1.00 91.44 100 GLN A C 1
ATOM 798 O O . GLN A 1 100 ? 24.402 -9.818 -17.874 1.00 91.44 100 GLN A O 1
ATOM 803 N N . HIS A 1 101 ? 22.639 -10.594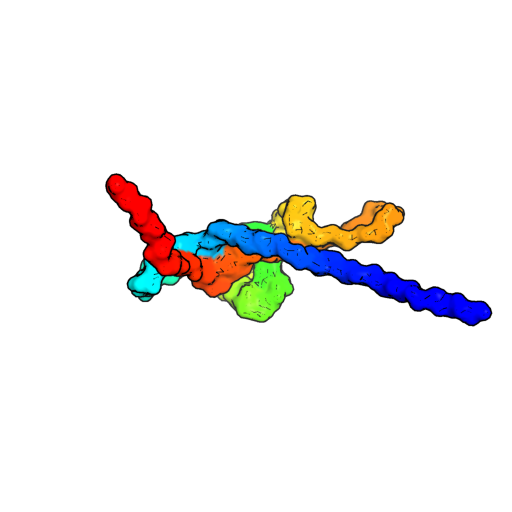 -19.023 1.00 88.94 101 HIS A N 1
ATOM 804 C CA . HIS A 1 101 ? 21.655 -9.646 -18.509 1.00 88.94 101 HIS A CA 1
ATOM 805 C C . HIS A 1 101 ? 20.502 -10.407 -17.855 1.00 88.94 101 HIS A C 1
ATOM 807 O O . HIS A 1 101 ? 20.052 -11.426 -18.378 1.00 88.94 101 HIS A O 1
ATOM 813 N N . ALA A 1 102 ? 19.995 -9.876 -16.745 1.00 89.81 102 ALA A N 1
ATOM 814 C CA . ALA A 1 102 ? 18.820 -10.381 -16.046 1.00 89.81 102 ALA A CA 1
ATOM 815 C C . ALA A 1 102 ? 17.791 -9.260 -15.877 1.00 89.81 102 ALA A C 1
ATOM 817 O O . ALA A 1 102 ? 18.159 -8.092 -15.717 1.00 89.81 102 ALA A O 1
ATOM 818 N N . TYR A 1 103 ? 16.509 -9.614 -15.910 1.00 86.31 103 TYR A N 1
ATOM 819 C CA . TYR A 1 103 ? 15.422 -8.680 -15.640 1.00 86.31 103 TYR A CA 1
ATOM 820 C C . TYR A 1 103 ? 15.017 -8.791 -14.180 1.00 86.31 103 TYR A C 1
ATOM 822 O O . TYR A 1 103 ? 14.744 -9.884 -13.692 1.00 86.31 103 TYR A O 1
ATOM 830 N N . TRP A 1 104 ? 14.945 -7.650 -13.508 1.00 84.88 104 TRP A N 1
ATOM 831 C CA . TRP A 1 104 ? 14.567 -7.571 -12.106 1.00 84.88 104 TRP A CA 1
ATOM 832 C C . TRP A 1 104 ? 13.242 -6.834 -11.966 1.00 84.88 104 TRP A C 1
ATOM 834 O O . 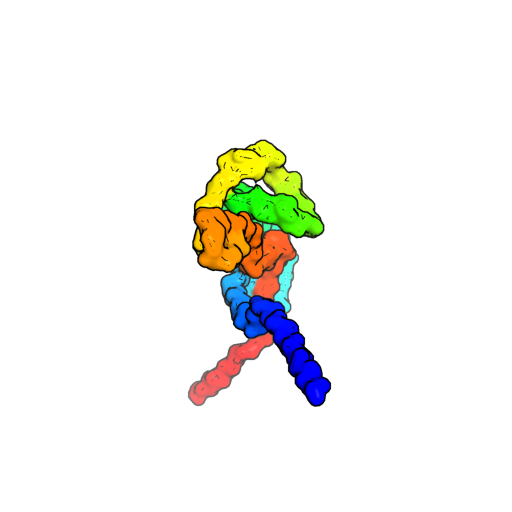TRP A 1 104 ? 13.022 -5.809 -12.618 1.00 84.88 104 TRP A O 1
ATOM 844 N N . HIS A 1 105 ? 12.354 -7.371 -11.138 1.00 83.06 105 HIS A N 1
ATOM 845 C CA . HIS A 1 105 ? 11.063 -6.771 -10.847 1.00 83.06 105 HIS A CA 1
ATOM 846 C C . HIS A 1 105 ? 10.837 -6.691 -9.342 1.00 83.06 105 HIS A C 1
ATOM 848 O O . HIS A 1 105 ? 10.840 -7.702 -8.643 1.00 83.06 105 HIS A O 1
ATOM 854 N N . ASP A 1 106 ? 10.603 -5.479 -8.857 1.00 84.81 106 ASP A N 1
ATOM 855 C CA . ASP A 1 106 ? 10.207 -5.250 -7.478 1.00 84.81 106 ASP A CA 1
ATOM 856 C C . ASP A 1 106 ? 8.743 -5.600 -7.238 1.00 84.81 106 ASP A C 1
ATOM 858 O O . ASP A 1 106 ? 7.864 -5.254 -8.029 1.00 84.81 106 ASP A O 1
ATOM 862 N N . PHE A 1 107 ? 8.463 -6.178 -6.075 1.00 86.50 107 PHE A N 1
ATOM 863 C CA . PHE A 1 107 ? 7.108 -6.361 -5.575 1.00 86.50 107 PHE A CA 1
ATOM 864 C C . PHE A 1 107 ? 6.996 -5.898 -4.120 1.00 86.50 107 PHE A C 1
ATOM 866 O O . PHE A 1 107 ? 7.988 -5.797 -3.399 1.00 86.50 107 PHE A O 1
ATOM 873 N N . LEU A 1 108 ? 5.777 -5.563 -3.696 1.00 86.94 108 LEU A N 1
ATOM 874 C CA . LEU A 1 108 ? 5.471 -5.315 -2.293 1.00 86.94 108 LEU A CA 1
ATOM 875 C C . LEU A 1 108 ? 5.416 -6.648 -1.555 1.00 86.94 108 LEU A C 1
ATOM 877 O O . LEU A 1 108 ? 4.827 -7.611 -2.048 1.00 86.94 108 LEU A O 1
ATOM 881 N N . THR A 1 109 ? 5.997 -6.685 -0.366 1.00 86.31 109 THR A N 1
ATOM 882 C CA . THR A 1 109 ? 5.885 -7.830 0.537 1.00 86.31 109 THR A CA 1
ATOM 883 C C . THR A 1 109 ? 4.452 -7.968 1.064 1.00 86.31 109 THR A C 1
ATOM 885 O O . THR A 1 109 ? 3.703 -6.990 1.120 1.00 86.31 109 THR A O 1
ATOM 888 N N . ASP A 1 110 ? 4.075 -9.166 1.524 1.00 86.56 110 ASP A N 1
ATOM 889 C CA . ASP A 1 110 ? 2.767 -9.396 2.161 1.00 86.56 110 ASP A CA 1
ATOM 890 C C . ASP A 1 110 ? 2.522 -8.420 3.327 1.00 86.56 110 ASP A C 1
ATOM 892 O O . ASP A 1 110 ? 1.421 -7.901 3.489 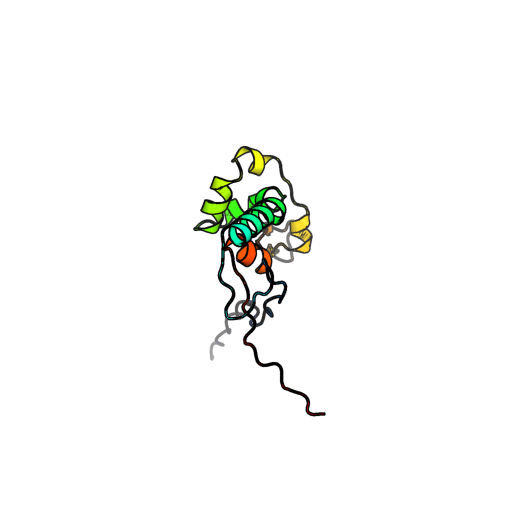1.00 86.56 110 ASP A O 1
ATOM 896 N N . HIS A 1 111 ? 3.571 -8.102 4.094 1.00 86.06 111 HIS A N 1
ATOM 897 C CA . HIS A 1 111 ? 3.513 -7.138 5.193 1.00 86.06 111 HIS A CA 1
ATOM 898 C C . HIS A 1 111 ? 3.161 -5.720 4.724 1.00 86.06 111 HIS A C 1
ATOM 900 O O . HIS A 1 111 ? 2.353 -5.028 5.344 1.00 86.06 111 HIS A O 1
ATOM 906 N N . GLU A 1 112 ? 3.774 -5.270 3.630 1.00 88.81 112 GLU A N 1
ATOM 907 C CA . GLU A 1 112 ? 3.521 -3.950 3.051 1.00 88.81 112 GLU A CA 1
ATOM 908 C C . GLU A 1 112 ? 2.125 -3.873 2.439 1.00 88.81 112 GLU A C 1
ATOM 910 O O . GLU A 1 112 ? 1.446 -2.858 2.594 1.00 88.81 112 GLU A O 1
ATOM 915 N N . LEU A 1 113 ? 1.666 -4.952 1.798 1.00 90.69 113 LEU A N 1
ATOM 916 C CA . LEU A 1 113 ? 0.297 -5.061 1.299 1.00 90.69 113 LEU A CA 1
ATOM 917 C C . LEU A 1 113 ? -0.718 -5.002 2.442 1.00 90.69 113 LEU A C 1
ATOM 919 O O . LEU A 1 113 ? -1.659 -4.210 2.368 1.00 90.69 113 LEU A O 1
ATOM 923 N N . ASP A 1 114 ? -0.506 -5.769 3.511 1.00 90.50 114 ASP A N 1
ATOM 924 C CA . ASP A 1 114 ? -1.344 -5.748 4.711 1.00 90.50 114 ASP A CA 1
ATOM 925 C C . ASP A 1 114 ? -1.371 -4.350 5.341 1.00 90.50 114 ASP A C 1
ATOM 927 O O . ASP A 1 114 ? -2.440 -3.831 5.675 1.00 90.50 114 ASP A O 1
ATOM 931 N N . LEU A 1 115 ? -0.211 -3.693 5.447 1.00 91.38 115 LEU A N 1
ATOM 932 C CA . LEU A 1 115 ? -0.110 -2.331 5.955 1.00 91.38 115 LEU A CA 1
ATOM 933 C C . LEU A 1 115 ? -0.875 -1.337 5.075 1.00 91.38 115 LEU A C 1
ATOM 935 O O . LEU A 1 115 ? -1.664 -0.563 5.608 1.00 91.38 115 LEU A O 1
ATOM 939 N N . LEU A 1 116 ? -0.694 -1.357 3.751 1.00 92.06 116 LEU A N 1
ATOM 940 C CA . LEU A 1 116 ? -1.398 -0.462 2.822 1.00 92.06 116 LEU A CA 1
ATOM 941 C C . LEU A 1 116 ? -2.913 -0.688 2.848 1.00 92.06 116 LEU A C 1
ATOM 943 O O . LEU A 1 116 ? -3.684 0.275 2.815 1.00 92.06 116 LEU A O 1
ATOM 947 N N . CYS A 1 117 ? -3.334 -1.946 2.973 1.00 91.12 117 CYS A N 1
ATOM 948 C CA . CYS A 1 117 ? -4.737 -2.344 3.042 1.00 91.12 117 CYS A CA 1
ATOM 949 C C . CYS A 1 117 ? -5.376 -2.121 4.421 1.00 91.12 117 CYS A C 1
ATOM 951 O O . CYS A 1 117 ? -6.567 -2.387 4.580 1.00 91.12 117 CYS A O 1
ATOM 953 N N . GLY A 1 118 ? -4.632 -1.622 5.413 1.00 89.69 118 GLY A N 1
ATOM 954 C CA . GLY A 1 118 ? -5.189 -1.327 6.732 1.00 89.69 118 GLY A CA 1
ATOM 955 C C . GLY A 1 118 ? -5.484 -2.577 7.567 1.00 89.69 118 GLY A C 1
ATOM 956 O O . GLY A 1 118 ? -6.425 -2.577 8.360 1.00 89.69 118 GLY A O 1
ATOM 957 N N . VAL A 1 119 ? -4.730 -3.662 7.375 1.00 90.19 119 VAL A N 1
ATOM 958 C CA . VAL A 1 119 ? -4.989 -4.958 8.014 1.00 90.19 119 VAL A CA 1
ATOM 959 C C . VAL A 1 119 ? -4.498 -4.968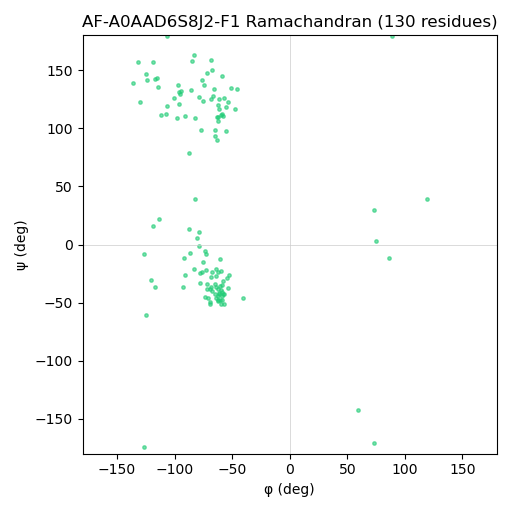 9.464 1.00 90.19 119 VAL A C 1
ATOM 961 O O . VAL A 1 119 ? -3.334 -4.701 9.766 1.00 90.19 119 VAL A O 1
ATOM 964 N N . TYR A 1 120 ? -5.401 -5.344 10.372 1.00 86.50 120 TYR A N 1
ATOM 965 C CA . TYR A 1 120 ? -5.112 -5.596 11.784 1.00 86.50 120 TYR A CA 1
ATOM 966 C C . TYR A 1 120 ? -5.354 -7.065 12.120 1.00 86.50 120 TYR A C 1
ATOM 968 O O . TYR A 1 120 ? -6.340 -7.660 11.679 1.00 86.50 120 TYR A O 1
ATOM 976 N N . HIS A 1 121 ? -4.519 -7.633 12.990 1.00 84.44 121 HIS A N 1
ATOM 977 C CA . HIS A 1 121 ? -4.752 -8.976 13.516 1.00 84.44 121 HIS A CA 1
ATOM 978 C C . HIS A 1 121 ? -5.490 -8.911 14.850 1.00 84.44 121 HIS A C 1
ATOM 980 O O . HIS A 1 121 ? -5.099 -8.177 15.757 1.00 84.44 121 HIS A O 1
ATOM 986 N N . LEU A 1 122 ? -6.544 -9.712 14.998 1.00 83.44 122 LEU A N 1
ATOM 987 C CA . LEU A 1 122 ? -7.279 -9.832 16.254 1.00 83.44 122 LEU A CA 1
ATOM 988 C C . LEU A 1 122 ? -6.854 -11.104 16.988 1.00 83.44 122 LEU A C 1
ATOM 990 O O . LEU A 1 122 ? -6.902 -12.200 16.433 1.00 83.44 122 LEU A O 1
ATOM 994 N N . GLY A 1 123 ? -6.447 -10.966 18.250 1.00 75.25 123 GLY A N 1
ATOM 995 C CA . GLY A 1 123 ? -6.151 -12.118 19.101 1.00 75.25 123 GLY A CA 1
ATOM 996 C C . GLY A 1 123 ? -7.423 -12.916 19.394 1.00 75.25 123 GLY A C 1
ATOM 997 O O . GLY A 1 123 ? -8.400 -12.347 19.871 1.00 75.25 123 GLY A O 1
ATOM 998 N N . THR A 1 124 ? -7.408 -14.228 19.155 1.00 70.56 124 THR A N 1
ATOM 999 C CA . THR A 1 124 ? -8.570 -15.130 19.313 1.00 70.56 124 THR A CA 1
ATOM 1000 C C . THR A 1 124 ? -8.834 -15.585 20.756 1.00 70.56 124 THR A C 1
ATOM 1002 O O . THR A 1 124 ? -9.731 -16.386 20.998 1.00 70.56 124 THR A O 1
ATOM 1005 N N . GLY A 1 125 ? -8.090 -15.064 21.738 1.00 59.22 125 GLY A N 1
ATOM 1006 C CA . GLY A 1 125 ? -8.448 -15.156 23.158 1.00 59.22 125 GLY A CA 1
ATOM 1007 C C . GLY A 1 125 ? -8.256 -16.514 23.846 1.00 59.22 125 GLY A C 1
ATOM 1008 O O . GLY A 1 125 ? -8.547 -16.616 25.034 1.00 59.22 125 GLY A O 1
ATOM 1009 N N . THR A 1 126 ? -7.725 -17.547 23.190 1.00 57.56 126 THR A N 1
ATOM 1010 C CA . THR A 1 126 ? -7.394 -18.815 23.865 1.00 57.56 126 THR A CA 1
ATOM 1011 C C . THR A 1 126 ? -5.985 -18.776 24.445 1.00 57.56 126 THR A C 1
ATOM 1013 O O . THR A 1 126 ? -5.049 -19.341 23.885 1.00 57.56 126 THR A O 1
ATOM 1016 N N . PHE A 1 127 ? -5.830 -18.127 25.596 1.00 54.53 127 PHE A N 1
ATOM 1017 C CA . PHE A 1 127 ? -4.715 -18.436 26.488 1.00 54.53 127 PHE A CA 1
ATOM 1018 C C . PHE A 1 127 ? -5.131 -19.662 27.299 1.00 54.53 127 PHE A C 1
ATOM 1020 O O . PHE A 1 127 ? -6.046 -19.578 28.121 1.00 54.53 127 PHE A O 1
ATOM 1027 N N . ALA A 1 128 ? -4.521 -20.819 27.035 1.00 53.53 128 ALA A N 1
ATOM 1028 C CA . ALA A 1 128 ? -4.691 -21.973 27.906 1.00 53.53 128 ALA A CA 1
ATOM 1029 C C . ALA A 1 128 ? -4.289 -21.546 29.325 1.00 53.53 128 ALA A C 1
ATOM 1031 O O . ALA A 1 128 ? -3.155 -21.126 29.553 1.00 53.53 128 ALA A O 1
ATOM 1032 N N . LYS A 1 129 ? -5.232 -21.595 30.272 1.00 47.50 129 LYS A N 1
ATOM 1033 C CA . LYS A 1 129 ? -4.906 -21.459 31.690 1.00 47.50 129 LYS A CA 1
ATOM 1034 C C . LYS A 1 129 ? -4.047 -22.664 32.062 1.00 47.50 129 LYS A C 1
ATOM 1036 O O . LYS A 1 129 ? -4.586 -23.744 32.286 1.00 47.50 129 LYS A O 1
ATOM 1041 N N . THR A 1 130 ? -2.730 -22.497 32.108 1.00 48.09 130 THR A N 1
ATOM 1042 C CA . THR A 1 130 ? -1.865 -23.441 32.814 1.00 48.09 130 THR A CA 1
ATOM 1043 C C . THR A 1 130 ? -2.266 -23.366 34.284 1.00 48.09 130 THR A C 1
ATOM 1045 O O . THR A 1 130 ? -2.135 -22.315 34.911 1.00 48.09 130 THR A O 1
ATOM 1048 N N . GLY A 1 131 ? -2.895 -24.436 34.770 1.00 53.78 131 GLY A N 1
ATOM 1049 C CA . GLY A 1 131 ? -3.331 -24.568 36.155 1.00 53.78 131 GLY A CA 1
ATOM 1050 C C . GLY A 1 131 ? -2.157 -24.442 37.123 1.00 53.78 131 GLY A C 1
ATOM 1051 O O . GLY A 1 131 ? -1.039 -24.829 36.785 1.00 53.78 131 GLY A O 1
ATOM 1052 N N . MET A 1 132 ? -2.462 -23.843 38.278 1.00 38.44 132 MET A N 1
ATOM 1053 C CA . MET A 1 132 ? -1.614 -23.753 39.473 1.00 38.44 132 MET A CA 1
ATOM 1054 C C . MET A 1 132 ? -1.074 -25.110 39.917 1.00 38.44 132 MET A C 1
ATOM 1056 O O . MET A 1 132 ? -1.833 -26.100 39.803 1.00 38.44 132 MET A O 1
#

Solvent-accessible surface area (backbone atoms only — not comparable to full-atom values): 8419 Å² total; per-residue (Å²): 139,81,82,80,80,79,75,76,82,76,75,85,74,72,84,74,76,72,76,72,83,63,48,51,68,36,80,41,58,73,81,64,78,87,49,73,65,56,51,51,51,46,52,52,47,32,41,66,72,33,45,79,36,54,54,21,45,43,36,49,70,70,38,74,70,55,20,48,59,31,60,77,77,44,55,79,68,61,46,76,73,49,80,59,78,56,40,82,81,68,28,50,75,54,64,85,86,76,64,99,63,68,49,76,44,69,64,78,50,72,46,56,49,32,29,69,70,66,42,68,44,63,47,87,77,81,73,80,80,78,7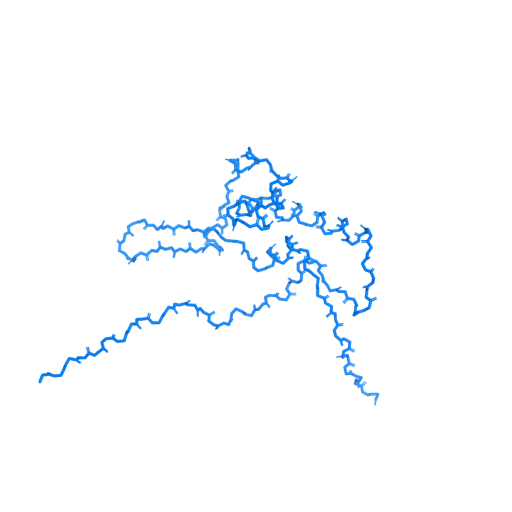5,132

Sequence (132 aa):
MSAEIESSPSSPFKKGVKRDISSGLGYRRQQHKFDAQDYAFYVLHRTNRVLHGPRGRIALQYGGAVARVAREEISDTDFLQQFDDGVYDYGDCLWDGESQHAYWHDFLTDHELDLLCGVYHLGTGTFAKTGM